Protein AF-W2SSG6-F1 (afdb_monomer)

Foldseek 3Di:
DCLVVCVVVVNVVVNVVVVVVVVVVVVVVVVVDDPVVDDDDDDDPDDDPDDQDPDDDPPDDSVHD

Organism: Necator americanus (NCBI:txid51031)

Sequence (65 aa):
GAIDLMQHQNQMYLAFGELYEFDEAIRKAREMTDPSETLIIVTADHGHAVTMPGYLPVKKSVFGW

pLDDT: mean 95.47, std 6.13, range [59.91, 98.81]

Structure (mmCIF, N/CA/C/O backbone):
data_AF-W2SSG6-F1
#
_entry.id   AF-W2SSG6-F1
#
loop_
_atom_site.group_PDB
_atom_site.id
_atom_site.type_symbol
_atom_site.label_atom_id
_atom_site.label_alt_id
_atom_site.label_comp_id
_atom_site.label_asym_id
_atom_site.label_entity_id
_atom_site.label_seq_id
_atom_site.pdbx_PDB_ins_code
_atom_site.Cartn_x
_atom_site.Cartn_y
_atom_site.Cartn_z
_atom_site.occupancy
_atom_site.B_iso_or_equiv
_atom_site.auth_seq_id
_atom_site.auth_comp_id
_atom_site.auth_asym_id
_atom_site.auth_atom_id
_atom_site.pdbx_PDB_model_num
ATOM 1 N N . GLY A 1 1 ? 0.989 9.049 1.313 1.00 91.94 1 GLY A N 1
ATOM 2 C CA . GLY A 1 1 ? 0.585 9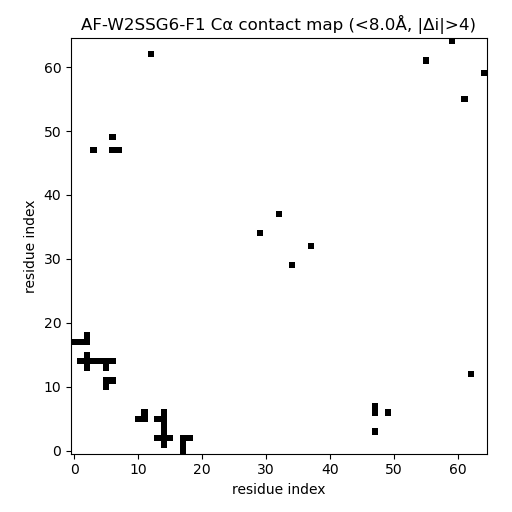.976 0.236 1.00 91.94 1 GLY A CA 1
ATOM 3 C C . GLY A 1 1 ? 1.627 10.087 -0.861 1.00 91.94 1 GLY A C 1
ATOM 4 O O . GLY A 1 1 ? 1.254 10.176 -2.018 1.00 91.94 1 GLY A O 1
ATOM 5 N N . ALA A 1 2 ? 2.924 10.060 -0.534 1.00 98.19 2 ALA A N 1
ATOM 6 C CA . ALA A 1 2 ? 3.974 10.249 -1.533 1.00 98.19 2 ALA A CA 1
ATOM 7 C C . ALA A 1 2 ? 4.134 9.085 -2.534 1.00 98.19 2 ALA A C 1
ATOM 9 O O . ALA A 1 2 ? 4.834 9.268 -3.523 1.00 98.19 2 ALA A O 1
ATOM 10 N N . ILE A 1 3 ? 3.441 7.949 -2.347 1.00 98.69 3 ILE A N 1
ATOM 11 C CA . ILE A 1 3 ? 3.290 6.908 -3.384 1.00 98.69 3 ILE A CA 1
ATOM 12 C C . ILE A 1 3 ? 2.868 7.553 -4.717 1.00 98.69 3 ILE A C 1
ATOM 14 O O . ILE A 1 3 ? 3.557 7.378 -5.718 1.00 98.69 3 ILE A O 1
ATOM 18 N N . ASP A 1 4 ? 1.813 8.375 -4.702 1.00 98.50 4 ASP A N 1
ATOM 19 C CA . ASP A 1 4 ? 1.309 9.106 -5.872 1.00 98.50 4 ASP A CA 1
ATOM 20 C C . ASP A 1 4 ? 2.362 10.060 -6.462 1.00 98.50 4 ASP A C 1
ATOM 22 O O . ASP A 1 4 ? 2.661 10.013 -7.657 1.00 98.50 4 ASP A O 1
ATOM 26 N N . LEU A 1 5 ? 3.005 10.866 -5.611 1.00 98.44 5 LEU A N 1
ATOM 27 C CA . LEU A 1 5 ? 4.039 11.815 -6.033 1.00 98.44 5 LEU A CA 1
ATOM 28 C C . LEU A 1 5 ? 5.202 11.109 -6.748 1.00 98.44 5 LEU A C 1
ATOM 30 O O . LEU A 1 5 ? 5.676 11.577 -7.785 1.00 98.44 5 LEU A O 1
ATOM 34 N N . MET A 1 6 ? 5.653 9.973 -6.214 1.00 98.62 6 MET A N 1
ATOM 35 C CA . MET A 1 6 ? 6.739 9.189 -6.804 1.00 98.62 6 MET A CA 1
ATOM 36 C C . MET A 1 6 ? 6.288 8.460 -8.074 1.00 98.62 6 MET A C 1
ATOM 38 O O . MET A 1 6 ? 7.077 8.333 -9.015 1.00 98.62 6 MET A O 1
ATOM 42 N N . GLN A 1 7 ? 5.024 8.032 -8.156 1.00 98.12 7 GLN A N 1
ATOM 43 C CA . GLN A 1 7 ? 4.460 7.468 -9.382 1.00 98.12 7 GLN A CA 1
ATOM 44 C C . GLN A 1 7 ? 4.349 8.515 -10.497 1.00 98.12 7 GLN A C 1
ATOM 46 O O . GLN A 1 7 ? 4.742 8.224 -11.626 1.00 98.12 7 GLN A O 1
ATOM 51 N N . HIS A 1 8 ? 3.956 9.753 -10.189 1.00 98.12 8 HIS A N 1
ATOM 52 C CA . HIS A 1 8 ? 3.975 10.870 -11.141 1.00 98.12 8 HIS A CA 1
ATOM 53 C C . HIS A 1 8 ? 5.375 11.201 -11.670 1.00 98.12 8 HIS A C 1
ATOM 55 O O . HIS A 1 8 ? 5.526 11.601 -12.824 1.00 98.12 8 HIS A O 1
ATOM 61 N N . GLN A 1 9 ? 6.405 11.009 -10.847 1.00 98.25 9 GLN A N 1
ATOM 62 C CA . GLN A 1 9 ? 7.803 11.228 -11.221 1.00 98.25 9 GLN A CA 1
ATOM 63 C C . GLN A 1 9 ? 8.455 10.002 -11.882 1.00 98.25 9 GLN A C 1
ATOM 65 O O . GLN A 1 9 ? 9.634 10.049 -12.230 1.00 98.25 9 GLN A O 1
ATOM 70 N N . ASN A 1 10 ? 7.712 8.902 -12.066 1.00 96.69 10 ASN A N 1
ATOM 71 C CA . ASN A 1 10 ? 8.220 7.607 -12.530 1.00 96.69 10 ASN A CA 1
ATOM 72 C C . ASN A 1 10 ? 9.383 7.047 -11.680 1.00 96.69 10 ASN A C 1
ATOM 74 O O . ASN A 1 10 ? 10.208 6.270 -12.163 1.00 96.69 10 ASN A O 1
ATOM 78 N N . GLN A 1 11 ? 9.448 7.397 -10.393 1.00 97.38 11 GLN A N 1
ATOM 79 C CA . GLN A 1 11 ? 10.481 6.941 -9.460 1.00 97.38 11 GLN A CA 1
ATOM 80 C C . GLN A 1 11 ? 10.009 5.710 -8.672 1.00 97.38 11 GLN A C 1
ATOM 82 O O . GLN A 1 11 ? 9.740 5.778 -7.474 1.00 97.38 11 GLN A O 1
ATOM 87 N N . MET A 1 12 ? 9.920 4.552 -9.339 1.00 95.62 12 MET A N 1
ATOM 88 C CA . MET A 1 12 ? 9.327 3.341 -8.741 1.00 95.62 12 MET A CA 1
ATOM 89 C C . MET A 1 12 ? 10.074 2.810 -7.514 1.00 95.62 12 MET A C 1
ATOM 91 O O . MET A 1 12 ? 9.439 2.269 -6.618 1.00 95.62 12 MET A O 1
ATOM 95 N N . TYR A 1 13 ? 11.395 2.983 -7.427 1.00 96.06 13 TYR A N 1
ATOM 96 C CA . TYR A 1 13 ? 12.140 2.571 -6.231 1.00 96.06 13 TYR A CA 1
ATOM 97 C C . TYR A 1 13 ? 11.642 3.302 -4.976 1.00 96.06 13 TYR A C 1
ATOM 99 O O . TYR A 1 13 ? 11.411 2.683 -3.941 1.00 96.06 13 TYR A O 1
ATOM 107 N N . LEU A 1 14 ? 11.408 4.611 -5.093 1.00 98.00 14 LEU A N 1
ATOM 108 C CA . LEU A 1 14 ? 10.881 5.427 -4.002 1.00 98.00 14 LEU A CA 1
ATOM 109 C C . LEU A 1 14 ? 9.389 5.167 -3.780 1.00 98.00 14 LEU A C 1
ATOM 111 O O . LEU A 1 14 ? 8.970 5.035 -2.637 1.00 98.00 14 LEU A O 1
ATOM 115 N N . ALA A 1 15 ? 8.599 5.007 -4.848 1.00 98.25 15 ALA A N 1
ATOM 116 C CA . ALA A 1 15 ? 7.174 4.684 -4.731 1.00 98.25 15 ALA A CA 1
ATOM 117 C C . ALA A 1 15 ? 6.933 3.375 -3.960 1.00 98.25 15 ALA A C 1
ATOM 119 O O . ALA A 1 15 ? 6.037 3.306 -3.124 1.00 98.25 15 ALA A O 1
ATOM 120 N N . PHE A 1 16 ? 7.748 2.345 -4.208 1.00 97.06 16 PHE A N 1
ATOM 121 C CA . PHE A 1 16 ? 7.671 1.076 -3.481 1.00 97.06 16 PHE A CA 1
ATOM 122 C C . PHE A 1 16 ? 8.193 1.194 -2.044 1.00 97.06 16 PHE A C 1
ATOM 124 O O . P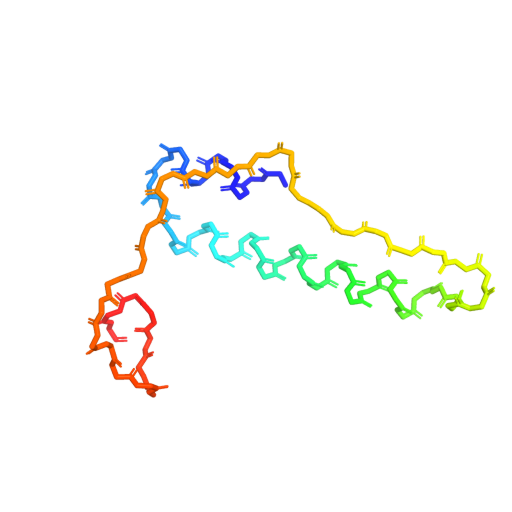HE A 1 16 ? 7.675 0.509 -1.168 1.00 97.06 16 PHE A O 1
ATOM 131 N N . GLY A 1 17 ? 9.170 2.070 -1.787 1.00 98.19 17 GLY A N 1
ATOM 132 C CA . GLY A 1 17 ? 9.579 2.417 -0.423 1.00 98.19 17 GLY A CA 1
ATOM 133 C C . GLY A 1 17 ? 8.435 3.057 0.369 1.00 98.19 17 GLY A C 1
ATOM 134 O O . GLY A 1 17 ? 8.100 2.593 1.451 1.00 98.19 17 GLY A O 1
ATOM 135 N N . GLU A 1 18 ? 7.759 4.050 -0.210 1.00 98.62 18 GLU A N 1
ATOM 136 C CA . GLU A 1 18 ? 6.577 4.684 0.394 1.00 98.62 18 GLU A CA 1
ATOM 137 C C . GLU A 1 18 ? 5.411 3.700 0.581 1.00 98.62 18 GLU A C 1
ATOM 139 O O . GLU A 1 18 ? 4.682 3.777 1.569 1.00 98.62 18 GLU A O 1
ATOM 144 N N . LEU A 1 19 ? 5.233 2.757 -0.350 1.00 98.06 19 LEU A N 1
ATOM 145 C CA . LEU A 1 19 ? 4.245 1.684 -0.222 1.00 98.06 19 LEU A CA 1
ATOM 146 C C . LEU A 1 19 ? 4.580 0.739 0.939 1.00 98.06 19 LEU A C 1
ATOM 148 O O . LEU A 1 19 ? 3.674 0.340 1.666 1.00 98.06 19 LEU A O 1
ATOM 152 N N . TYR A 1 20 ? 5.857 0.405 1.131 1.00 98.44 20 TYR A N 1
ATOM 153 C CA . TYR A 1 20 ? 6.309 -0.408 2.259 1.00 98.44 20 TYR A CA 1
ATOM 154 C C . TYR A 1 20 ? 6.058 0.296 3.599 1.00 98.44 20 TYR A C 1
ATOM 156 O O . TYR A 1 20 ? 5.479 -0.301 4.500 1.00 98.44 20 TYR A O 1
ATOM 164 N N . GLU A 1 21 ? 6.400 1.581 3.716 1.00 98.62 21 GLU A N 1
ATOM 165 C CA . GLU A 1 21 ? 6.122 2.357 4.934 1.00 98.62 21 GLU A CA 1
ATOM 166 C C . GLU A 1 21 ? 4.613 2.479 5.213 1.00 98.62 21 GLU A C 1
ATOM 168 O O . GLU A 1 21 ? 4.176 2.450 6.366 1.00 98.62 21 GLU A O 1
ATOM 173 N N . PHE A 1 22 ? 3.784 2.566 4.167 1.00 98.75 22 PHE A N 1
ATOM 174 C CA . PHE A 1 22 ? 2.329 2.535 4.315 1.00 98.75 22 PHE A CA 1
ATOM 175 C C . PHE A 1 22 ? 1.822 1.184 4.850 1.00 98.75 22 PHE A C 1
ATOM 177 O O . PHE A 1 22 ? 0.972 1.170 5.743 1.00 98.75 22 PHE A O 1
ATOM 184 N N . ASP A 1 23 ? 2.361 0.063 4.362 1.00 98.75 23 ASP A N 1
ATOM 185 C CA . ASP A 1 23 ? 2.048 -1.278 4.878 1.00 98.75 23 ASP A CA 1
ATOM 186 C C . ASP A 1 23 ? 2.483 -1.443 6.343 1.00 98.75 23 ASP A C 1
ATOM 188 O O . ASP A 1 23 ? 1.711 -1.921 7.177 1.00 98.75 23 ASP A O 1
ATOM 192 N N . GLU A 1 24 ? 3.662 -0.936 6.704 1.00 98.81 24 GLU A N 1
ATOM 193 C CA . GLU A 1 24 ? 4.142 -0.942 8.088 1.00 98.81 24 GLU A CA 1
ATOM 194 C C . GLU A 1 24 ? 3.245 -0.113 9.020 1.00 9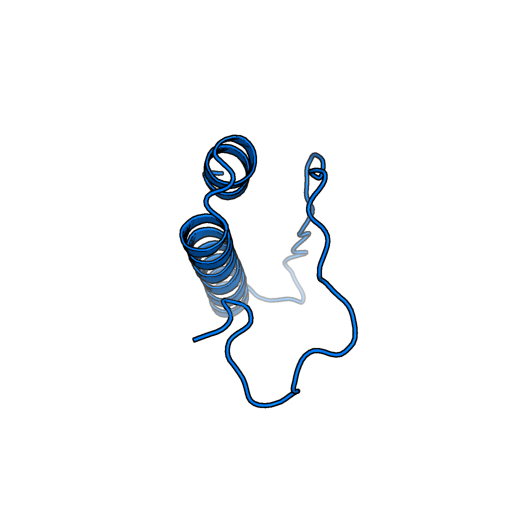8.81 24 GLU A C 1
ATOM 196 O O . GLU A 1 24 ? 2.978 -0.521 10.155 1.00 98.81 24 GLU A O 1
ATOM 201 N N . ALA A 1 25 ? 2.697 1.009 8.545 1.00 98.75 25 ALA A N 1
ATOM 202 C CA . ALA A 1 25 ? 1.714 1.783 9.300 1.00 98.75 25 ALA A CA 1
ATOM 203 C C . ALA A 1 25 ? 0.401 1.003 9.510 1.00 98.75 25 ALA A C 1
ATOM 205 O O . ALA A 1 25 ? -0.159 1.027 10.611 1.00 98.75 25 ALA A O 1
ATOM 206 N N . ILE A 1 26 ? -0.071 0.265 8.497 1.00 98.62 26 ILE A N 1
ATOM 207 C CA . ILE A 1 26 ? -1.241 -0.623 8.615 1.00 98.62 26 ILE A CA 1
ATOM 208 C C . ILE A 1 26 ? -0.957 -1.737 9.626 1.00 98.62 26 ILE A C 1
ATOM 210 O O . ILE A 1 26 ? -1.780 -1.992 10.513 1.00 98.62 26 ILE A O 1
ATOM 214 N N . ARG A 1 27 ? 0.215 -2.378 9.542 1.00 98.69 27 ARG A N 1
ATOM 215 C CA . ARG A 1 27 ? 0.653 -3.392 10.510 1.00 98.69 27 ARG A CA 1
ATOM 216 C C . ARG A 1 27 ? 0.645 -2.820 11.920 1.00 98.69 27 ARG A C 1
ATOM 218 O O . ARG A 1 27 ? 0.076 -3.436 12.822 1.00 98.69 27 ARG A O 1
ATOM 225 N N . LYS A 1 28 ? 1.193 -1.618 12.103 1.00 98.75 28 LYS A N 1
ATOM 226 C CA . LYS A 1 28 ? 1.228 -0.965 13.408 1.00 98.75 28 LYS A CA 1
ATOM 227 C C . LYS A 1 28 ? -0.171 -0.652 13.939 1.00 98.75 28 LYS A C 1
ATOM 229 O O . LYS A 1 28 ? -0.436 -0.899 15.113 1.00 98.75 28 LYS A O 1
ATOM 234 N N . ALA A 1 29 ? -1.083 -0.180 13.091 1.00 98.75 29 ALA A N 1
ATOM 235 C CA . ALA A 1 29 ? -2.473 0.055 13.477 1.00 98.75 29 ALA A CA 1
ATOM 236 C C . ALA A 1 29 ? -3.163 -1.237 13.948 1.00 98.75 29 ALA A C 1
ATOM 238 O O . ALA A 1 29 ? -3.835 -1.228 14.979 1.00 98.75 29 ALA A O 1
ATOM 239 N N . ARG A 1 30 ? -2.940 -2.365 13.258 1.00 98.38 30 ARG A N 1
ATOM 240 C CA . ARG A 1 30 ? -3.462 -3.682 13.671 1.00 98.38 30 ARG A CA 1
ATOM 241 C C . ARG A 1 30 ? -2.904 -4.161 15.009 1.00 98.38 30 ARG A C 1
ATOM 243 O O . ARG A 1 30 ? -3.622 -4.805 15.758 1.00 98.38 30 ARG A O 1
ATOM 250 N N . 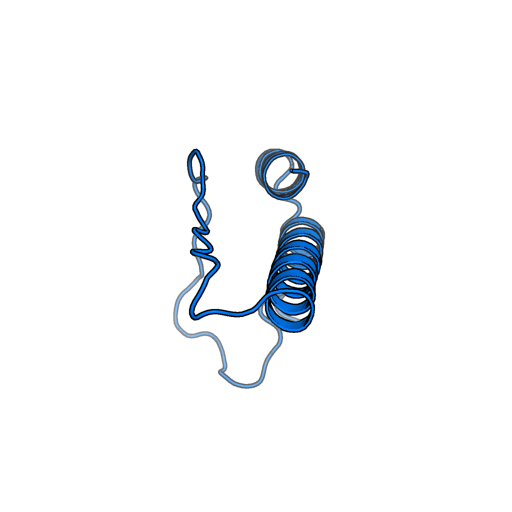GLU A 1 31 ? -1.645 -3.862 15.319 1.00 98.62 31 GLU A N 1
ATOM 251 C CA . GLU A 1 31 ? -1.049 -4.183 16.627 1.00 98.62 31 GLU A CA 1
ATOM 252 C C . GLU A 1 31 ? -1.611 -3.326 17.767 1.00 98.62 31 GLU A C 1
ATOM 254 O O . GLU A 1 31 ? -1.518 -3.706 18.931 1.00 98.62 31 GLU A O 1
ATOM 259 N N . MET A 1 32 ? -2.150 -2.151 17.443 1.00 98.69 32 MET A N 1
ATOM 260 C CA . MET A 1 32 ? -2.636 -1.169 18.412 1.00 98.69 32 MET A CA 1
ATOM 261 C C . MET A 1 32 ? -4.152 -1.218 18.628 1.00 98.69 32 MET A C 1
ATOM 263 O O . MET A 1 32 ? -4.658 -0.467 19.459 1.00 98.69 32 MET A O 1
ATOM 267 N N . THR A 1 33 ? -4.879 -2.052 17.883 1.00 98.62 33 THR A N 1
ATOM 268 C CA . THR A 1 33 ? -6.349 -2.084 17.878 1.00 98.62 33 THR A CA 1
ATOM 269 C C . THR A 1 33 ? -6.880 -3.500 18.079 1.00 98.62 33 THR A C 1
ATOM 271 O O . THR A 1 33 ? -6.231 -4.474 17.703 1.00 98.62 33 THR A O 1
ATOM 274 N N . ASP A 1 34 ? -8.067 -3.620 18.680 1.00 98.50 34 ASP A N 1
ATOM 275 C CA . ASP A 1 34 ? -8.791 -4.890 18.788 1.00 98.50 34 ASP A CA 1
ATOM 276 C C . ASP A 1 34 ? -9.651 -5.099 17.525 1.00 98.50 34 ASP A C 1
ATOM 278 O O . ASP A 1 34 ? -10.560 -4.299 17.272 1.00 98.50 34 ASP A O 1
ATOM 282 N N . PRO A 1 35 ? -9.419 -6.161 16.729 1.00 98.06 35 PRO A N 1
ATOM 283 C CA . PRO A 1 35 ? -10.204 -6.434 15.525 1.00 98.06 35 PRO A CA 1
ATOM 284 C C . PRO A 1 35 ? -11.696 -6.704 15.771 1.00 98.06 35 PRO A C 1
ATOM 286 O O . PRO A 1 35 ? -12.482 -6.625 14.829 1.00 9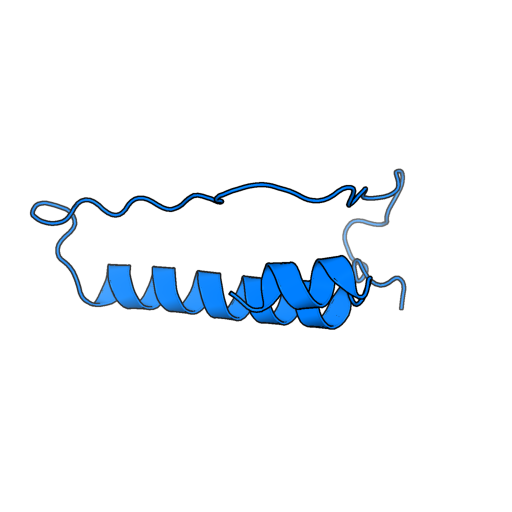8.06 35 PRO A O 1
ATOM 289 N N . SER A 1 36 ? -12.100 -7.056 16.996 1.00 98.44 36 SER A N 1
ATOM 290 C CA . SER A 1 36 ? -13.509 -7.265 17.352 1.00 98.44 36 SER A CA 1
ATOM 291 C C . SER A 1 36 ? -14.283 -5.957 17.543 1.00 98.44 36 SER A C 1
ATOM 293 O O . SER A 1 36 ? -15.506 -5.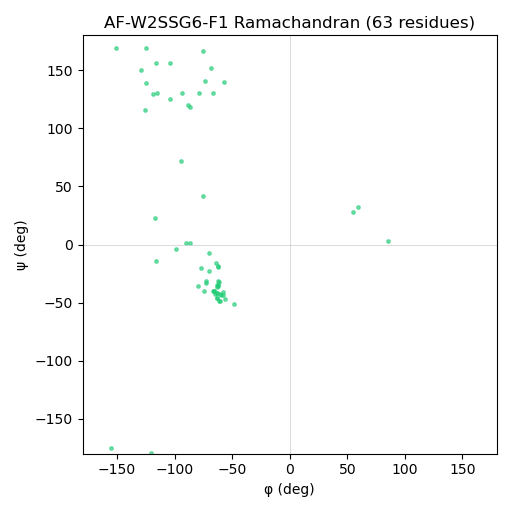945 17.410 1.00 98.44 36 SER A O 1
ATOM 295 N N . GLU A 1 37 ? -13.571 -4.852 17.778 1.00 98.56 37 GLU A N 1
ATOM 296 C CA . GLU A 1 37 ? -14.147 -3.520 17.994 1.00 98.56 37 GLU A CA 1
ATOM 297 C C . GLU A 1 37 ? -13.746 -2.517 16.902 1.00 98.56 37 GLU A C 1
ATOM 299 O O . GLU A 1 37 ? -14.349 -1.452 16.779 1.00 98.56 37 GLU A O 1
ATOM 304 N N . THR A 1 38 ? -12.737 -2.849 16.088 1.00 98.69 38 THR A N 1
ATOM 305 C CA . THR A 1 38 ? -12.151 -1.942 15.097 1.00 98.69 38 THR A CA 1
ATOM 306 C C . THR A 1 38 ? -12.151 -2.550 13.696 1.00 98.69 38 THR A C 1
ATOM 308 O O . THR A 1 38 ? -11.437 -3.510 13.411 1.00 98.69 38 THR A O 1
ATOM 311 N N . LEU A 1 39 ? -12.899 -1.926 12.781 1.00 98.50 39 LEU A N 1
ATOM 312 C CA . LEU A 1 39 ? -12.837 -2.211 11.346 1.00 98.50 39 LEU A CA 1
ATOM 313 C C . LEU A 1 39 ? -11.762 -1.340 10.681 1.00 98.50 39 LEU A C 1
ATOM 315 O O . LEU A 1 39 ? -11.869 -0.116 10.679 1.00 98.50 39 LEU A O 1
ATOM 319 N N . ILE A 1 40 ? -10.762 -1.971 10.062 1.00 98.62 40 ILE A N 1
ATOM 320 C CA . ILE A 1 40 ? -9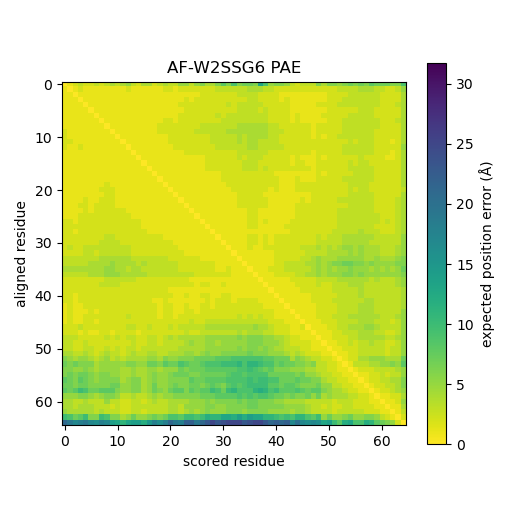.734 -1.291 9.260 1.00 98.62 40 ILE A CA 1
ATOM 321 C C . ILE A 1 40 ? -10.039 -1.505 7.776 1.00 98.62 40 ILE A C 1
ATOM 323 O O . ILE A 1 40 ? -10.140 -2.642 7.319 1.00 98.62 40 ILE A O 1
ATOM 327 N N . ILE A 1 41 ? -10.152 -0.410 7.021 1.00 98.44 41 ILE A N 1
ATOM 328 C CA . ILE A 1 41 ? -10.314 -0.422 5.563 1.00 98.44 41 ILE A CA 1
ATOM 329 C C . ILE A 1 41 ? -9.080 0.222 4.940 1.00 98.44 41 ILE A C 1
ATOM 331 O O . ILE A 1 41 ? -8.682 1.319 5.326 1.00 98.44 41 ILE A O 1
ATOM 335 N N . VAL A 1 42 ? -8.500 -0.460 3.956 1.00 98.38 42 VAL A N 1
ATOM 336 C CA . VAL A 1 42 ? -7.358 0.019 3.175 1.00 98.38 42 VAL A CA 1
ATOM 337 C C . VAL A 1 42 ? -7.797 0.103 1.720 1.00 98.38 42 VAL A C 1
ATOM 339 O O . VAL A 1 42 ? -8.377 -0.841 1.190 1.00 98.38 42 VAL A O 1
ATOM 342 N N . THR A 1 43 ? -7.550 1.242 1.082 1.00 98.44 43 THR A N 1
ATOM 343 C CA . THR A 1 43 ? -7.901 1.485 -0.320 1.00 98.44 43 THR A CA 1
ATOM 344 C C . THR A 1 43 ? -6.925 2.479 -0.938 1.00 98.44 43 THR A C 1
ATOM 346 O O . THR A 1 43 ? -6.159 3.128 -0.225 1.00 98.44 43 THR A O 1
ATOM 349 N N . ALA A 1 44 ? -6.988 2.612 -2.258 1.00 98.38 44 ALA A N 1
ATOM 350 C CA . ALA A 1 44 ? -6.470 3.767 -2.974 1.00 98.38 44 ALA A CA 1
ATOM 351 C C . ALA A 1 44 ? -7.634 4.675 -3.399 1.00 98.38 44 ALA A C 1
ATOM 353 O O . ALA A 1 44 ? -8.777 4.222 -3.511 1.00 98.38 44 ALA A O 1
ATOM 354 N N . ASP A 1 45 ? -7.344 5.950 -3.618 1.00 98.44 45 ASP A N 1
ATOM 355 C CA . ASP A 1 45 ? -8.237 6.925 -4.243 1.00 98.44 45 ASP A CA 1
ATOM 356 C C . ASP A 1 45 ? -8.249 6.780 -5.774 1.00 98.44 45 ASP A C 1
ATOM 358 O O . ASP A 1 45 ? -9.304 6.900 -6.398 1.00 98.44 45 ASP A O 1
ATOM 362 N N . HIS A 1 46 ? -7.099 6.452 -6.371 1.00 98.56 46 HIS A N 1
ATOM 363 C CA . HIS A 1 46 ? -6.944 6.059 -7.772 1.00 98.56 46 HIS A CA 1
ATOM 364 C C . HIS A 1 46 ? -5.690 5.187 -7.989 1.00 98.56 46 HIS A C 1
ATOM 366 O O . HIS A 1 46 ? -5.009 4.791 -7.048 1.00 98.56 46 HIS A O 1
ATOM 372 N N . GLY A 1 47 ? -5.396 4.849 -9.247 1.00 97.62 47 GLY A N 1
ATOM 373 C CA . GLY A 1 47 ? -4.143 4.203 -9.647 1.00 97.62 47 GLY A CA 1
ATOM 374 C C . GLY A 1 47 ? -3.362 5.041 -10.661 1.00 97.62 47 GLY A C 1
ATOM 375 O O . GLY A 1 47 ? -3.822 6.101 -11.088 1.00 97.62 47 GLY A O 1
ATOM 376 N N . HIS A 1 48 ? -2.214 4.521 -11.100 1.00 97.81 48 HIS A N 1
ATOM 377 C CA . HI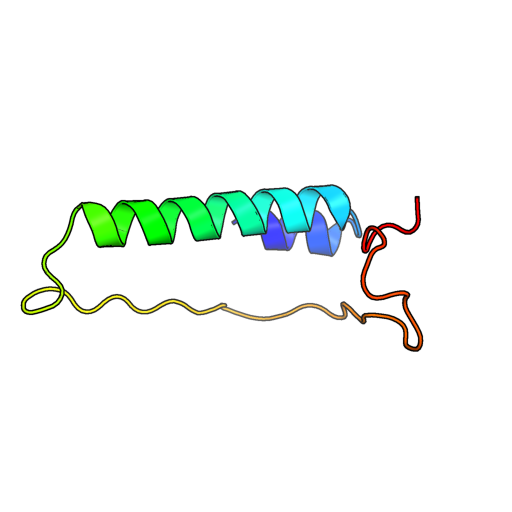S A 1 48 ? -1.406 5.075 -12.195 1.00 97.81 48 HIS A CA 1
ATOM 378 C C . HIS A 1 48 ? -1.157 4.019 -13.270 1.00 97.81 48 HIS A C 1
ATOM 380 O O . HIS A 1 48 ? -1.391 2.829 -13.068 1.00 97.81 48 HIS A O 1
ATOM 386 N N . ALA A 1 49 ? -0.624 4.448 -14.413 1.00 96.62 49 ALA A N 1
ATOM 387 C CA . ALA A 1 49 ? -0.271 3.585 -15.541 1.00 96.62 49 ALA A CA 1
ATOM 388 C C . ALA A 1 49 ? 1.018 2.758 -15.305 1.00 96.62 49 ALA A C 1
ATOM 390 O O . ALA A 1 49 ? 1.861 2.643 -16.193 1.00 96.62 49 ALA A O 1
ATOM 391 N N . VAL A 1 50 ? 1.197 2.198 -14.105 1.00 94.38 50 VAL A N 1
ATOM 392 C CA . VAL A 1 50 ? 2.318 1.305 -13.785 1.00 94.38 50 VAL A CA 1
ATOM 393 C C . VAL A 1 50 ? 2.035 -0.087 -14.346 1.00 94.38 50 VAL A C 1
ATOM 395 O O . VAL A 1 50 ? 0.983 -0.670 -14.097 1.00 94.38 50 VAL A O 1
ATOM 398 N N . THR A 1 51 ? 3.002 -0.650 -15.067 1.00 93.75 51 THR A N 1
ATOM 399 C CA . THR A 1 51 ? 2.947 -2.026 -15.578 1.00 93.75 51 THR A CA 1
ATOM 400 C C . THR A 1 51 ? 4.170 -2.808 -15.120 1.00 93.75 51 THR A C 1
ATOM 402 O O . THR A 1 51 ? 5.282 -2.287 -15.187 1.00 93.75 51 THR A O 1
ATOM 405 N N . MET A 1 52 ? 3.992 -4.070 -14.724 1.00 89.94 52 MET A N 1
ATOM 406 C CA . MET A 1 52 ? 5.114 -4.985 -14.501 1.00 89.94 52 MET A CA 1
ATOM 407 C C . MET A 1 52 ? 5.387 -5.802 -15.770 1.00 89.94 52 MET A C 1
ATOM 409 O O . MET A 1 52 ? 4.447 -6.376 -16.326 1.00 89.94 52 MET A O 1
ATOM 413 N N . PRO A 1 53 ? 6.642 -5.883 -16.242 1.00 86.62 53 PRO A N 1
ATOM 414 C CA . PRO A 1 53 ? 6.975 -6.689 -17.407 1.00 86.62 53 PRO A CA 1
ATOM 415 C C . PRO A 1 53 ? 6.831 -8.190 -17.111 1.00 86.62 53 PRO A C 1
ATOM 417 O O . PRO A 1 53 ? 6.983 -8.646 -15.978 1.00 86.62 53 PRO A O 1
ATOM 420 N N . GLY A 1 54 ? 6.539 -8.967 -18.156 1.00 88.38 54 GLY A N 1
ATOM 421 C CA . GLY A 1 54 ? 6.453 -10.425 -18.072 1.00 88.38 54 GLY A CA 1
ATOM 422 C C . GLY A 1 54 ? 7.822 -11.111 -17.995 1.00 88.38 54 GLY A C 1
ATOM 423 O O . GLY A 1 54 ? 8.852 -10.510 -18.287 1.00 88.38 54 GLY A O 1
ATOM 424 N N . TYR A 1 55 ? 7.810 -12.403 -17.646 1.00 90.75 55 TYR A N 1
ATOM 425 C CA . TYR A 1 55 ? 8.988 -13.290 -17.608 1.00 90.75 55 TYR A CA 1
ATOM 426 C C . TYR A 1 55 ? 10.124 -12.847 -16.665 1.00 90.75 55 TYR A C 1
ATOM 428 O O . TYR A 1 55 ? 11.297 -13.128 -16.913 1.00 90.75 55 TYR A O 1
ATOM 436 N N . LEU A 1 56 ? 9.786 -12.192 -15.552 1.00 89.94 56 LEU A N 1
ATOM 437 C CA . LEU A 1 56 ? 10.759 -11.829 -14.522 1.00 89.94 56 LEU A CA 1
ATOM 438 C C . LEU A 1 56 ? 11.205 -13.051 -13.688 1.00 89.94 56 LEU A C 1
ATOM 440 O O . LEU A 1 56 ? 10.373 -13.892 -13.332 1.00 89.94 56 LEU A O 1
ATOM 444 N N . PRO A 1 57 ? 12.496 -13.163 -13.317 1.00 89.50 57 PRO A N 1
ATOM 445 C CA . PRO A 1 57 ? 12.957 -14.207 -12.406 1.00 89.50 57 PRO A CA 1
ATOM 446 C C . PRO A 1 57 ? 12.380 -14.027 -10.994 1.00 89.50 57 PRO A C 1
ATOM 448 O O . PRO A 1 57 ? 12.538 -12.980 -10.376 1.00 89.50 57 PRO A O 1
ATOM 451 N N . VAL A 1 58 ? 11.809 -15.091 -10.425 1.00 89.69 58 VAL A N 1
ATOM 452 C CA . VAL A 1 58 ? 11.119 -15.072 -9.114 1.00 89.69 58 VAL A CA 1
ATOM 453 C C . VAL A 1 58 ? 12.002 -14.752 -7.899 1.00 89.69 58 VAL A C 1
ATOM 455 O O . VAL A 1 58 ? 11.489 -14.463 -6.825 1.00 89.69 58 VAL A O 1
ATOM 458 N N . LYS A 1 59 ? 13.330 -14.838 -8.035 1.00 90.62 59 LYS A N 1
ATOM 459 C CA . LYS A 1 59 ? 14.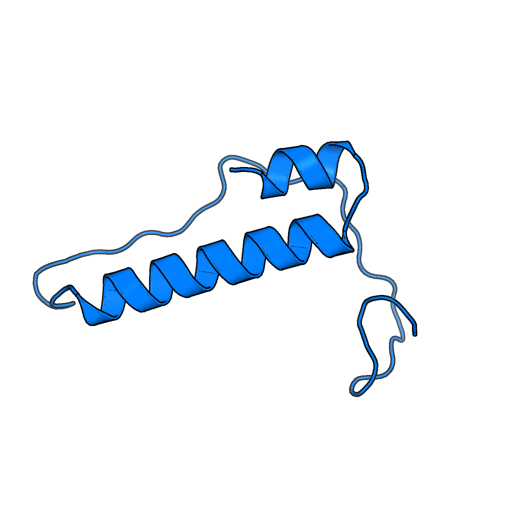308 -14.600 -6.953 1.00 90.62 59 LYS A CA 1
ATOM 460 C C . LYS A 1 59 ? 15.222 -13.407 -7.240 1.00 90.62 59 LYS A C 1
ATOM 462 O O . LYS A 1 59 ? 16.348 -13.357 -6.748 1.00 90.62 59 LYS A O 1
ATOM 467 N N . LYS A 1 60 ? 14.784 -12.486 -8.097 1.00 89.62 60 LYS A N 1
ATOM 468 C CA . LYS A 1 60 ? 15.518 -11.264 -8.428 1.00 89.62 60 LYS A CA 1
ATOM 469 C C . LYS A 1 60 ? 14.732 -10.042 -7.986 1.00 89.62 60 LYS A C 1
ATOM 471 O O . LYS A 1 60 ? 13.516 -10.100 -7.831 1.00 89.62 60 LYS A O 1
ATOM 476 N N . SER A 1 61 ? 15.458 -8.950 -7.767 1.00 90.00 61 SER A N 1
ATOM 477 C CA . SER A 1 61 ? 14.855 -7.654 -7.491 1.00 90.00 61 SER A CA 1
ATOM 478 C C . SER A 1 61 ? 13.911 -7.262 -8.625 1.00 90.00 61 SER A C 1
ATOM 480 O O . SER A 1 61 ? 14.246 -7.420 -9.801 1.00 90.00 61 SER A O 1
ATOM 482 N N . VAL A 1 62 ? 12.762 -6.683 -8.272 1.00 89.31 62 VAL A N 1
ATOM 483 C CA . VAL A 1 62 ? 11.827 -6.085 -9.239 1.00 89.31 62 VAL A CA 1
ATOM 484 C C . VAL A 1 62 ? 12.457 -4.909 -10.000 1.00 89.31 62 VAL A C 1
ATOM 486 O O . VAL A 1 62 ? 12.003 -4.560 -11.084 1.00 89.31 62 VAL A O 1
ATOM 489 N N . PHE A 1 63 ? 13.547 -4.338 -9.474 1.00 89.88 63 PHE A N 1
ATOM 490 C CA . PHE A 1 63 ? 14.281 -3.233 -10.092 1.00 89.88 63 PHE A CA 1
ATOM 491 C C . PHE A 1 63 ? 15.405 -3.676 -11.042 1.00 89.88 63 PHE A C 1
ATOM 493 O O . PHE A 1 63 ? 16.065 -2.819 -11.617 1.00 89.88 63 PHE A O 1
ATOM 500 N N . GLY A 1 64 ? 15.606 -4.985 -11.248 1.00 77.12 64 GLY A N 1
ATOM 501 C CA . GLY A 1 64 ? 16.465 -5.511 -12.319 1.00 77.12 64 GLY A CA 1
ATOM 502 C C . GLY A 1 64 ? 17.968 -5.627 -12.024 1.00 77.12 64 GLY A C 1
ATOM 503 O O . GLY A 1 64 ? 18.699 -6.064 -12.912 1.00 77.12 64 GLY A O 1
ATOM 504 N N . TRP A 1 65 ? 18.425 -5.304 -10.809 1.00 59.91 65 TRP A N 1
ATOM 505 C CA . TRP A 1 65 ? 19.825 -5.452 -10.366 1.00 59.91 65 TRP A CA 1
ATOM 506 C C . TRP A 1 65 ? 19.953 -6.527 -9.280 1.00 59.91 65 TRP A C 1
ATOM 508 O O . TRP A 1 65 ? 19.075 -6.565 -8.384 1.00 59.91 65 TRP A O 1
#

Radius of gyration: 15.09 Å; Cα contacts (8 Å, |Δi|>4): 25; chains: 1; bounding box: 34×27×37 Å

InterPro domains:
  IPR001952 Alkaline phosphatase [PF00245] (1-64)
  IPR001952 Alkaline phosphatase [PTHR11596] (1-64)
  IPR017850 Alkaline-phosphatase-like, core domain superfamily [G3DSA:3.40.720.10] (1-65)
  IPR017850 Alkaline-phosphatase-like, core domain superfamily [SSF53649] (1-64)

Solvent-accessible surface area (backbone atoms only — not comparable to full-atom values): 4393 Å² total; per-residue (Å²): 120,61,35,58,60,23,53,77,68,69,37,58,74,58,19,52,49,44,47,48,55,51,50,52,50,51,52,50,50,57,76,74,49,55,74,92,83,47,89,86,86,87,84,74,97,73,87,74,98,78,78,83,78,82,93,69,65,93,90,54,53,95,84,76,108

Secondary structure (DSSP, 8-state):
-HHHHHHHTT-HHHHHHHHHHHHHHHHHHHHHS-TTT-------S------PPSS--TTS-TT--

Mean predicted aligned error: 2.99 Å